Protein AF-A0A840PZK6-F1 (afdb_monomer)

Structure (mmCIF, N/CA/C/O backbone):
data_AF-A0A840PZK6-F1
#
_entry.id   AF-A0A840PZK6-F1
#
loop_
_atom_site.group_PDB
_atom_site.id
_atom_site.type_symbol
_atom_site.label_atom_id
_atom_site.label_alt_id
_atom_site.label_comp_id
_atom_site.label_asym_id
_atom_site.label_entity_id
_atom_site.label_seq_id
_atom_site.pdbx_PDB_ins_code
_atom_site.Cartn_x
_atom_site.Cartn_y
_atom_site.Cartn_z
_atom_site.occupancy
_atom_site.B_iso_or_e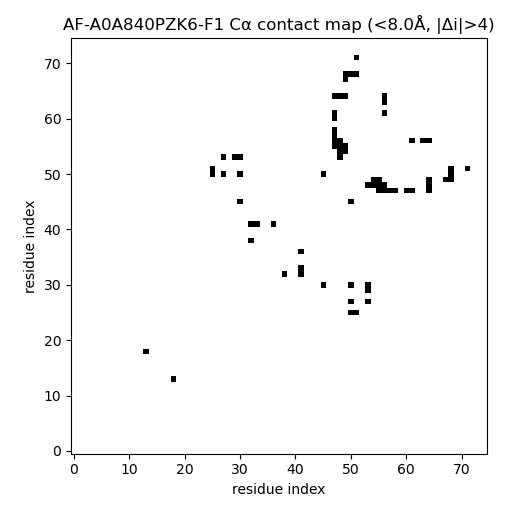quiv
_atom_site.auth_seq_id
_atom_site.auth_comp_id
_atom_site.auth_asym_id
_atom_site.auth_atom_id
_atom_site.pdbx_PDB_model_num
ATOM 1 N N . MET A 1 1 ? -56.313 -14.217 -15.272 1.00 42.84 1 MET A N 1
ATOM 2 C CA . MET A 1 1 ? -55.294 -13.201 -14.927 1.00 42.84 1 MET A CA 1
ATOM 3 C C . MET A 1 1 ? -54.555 -13.675 -13.681 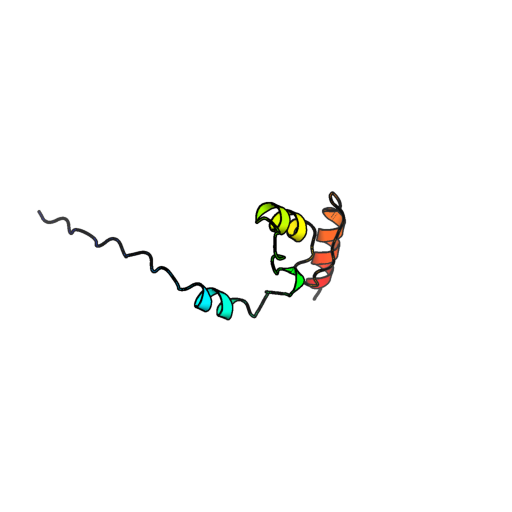1.00 42.84 1 MET A C 1
ATOM 5 O O . MET A 1 1 ? -55.195 -13.795 -12.650 1.00 42.84 1 MET A O 1
ATOM 9 N N . GLY A 1 2 ? -53.267 -14.018 -13.757 1.00 44.59 2 GLY A N 1
ATOM 10 C CA . GLY A 1 2 ? -52.522 -14.531 -12.599 1.00 44.59 2 GLY A CA 1
ATOM 11 C C . GLY A 1 2 ? -51.060 -14.113 -12.667 1.00 44.59 2 GLY A C 1
ATOM 12 O O . GLY A 1 2 ? -50.265 -14.758 -13.340 1.00 44.59 2 GLY A O 1
ATOM 13 N N . LYS A 1 3 ? -50.713 -12.999 -12.019 1.00 47.81 3 LYS A N 1
ATOM 14 C CA . LYS A 1 3 ? -49.323 -12.560 -11.854 1.00 47.81 3 LYS A CA 1
ATOM 15 C C . LYS A 1 3 ? -48.804 -13.159 -10.551 1.00 47.81 3 LYS A C 1
ATOM 17 O O . LYS A 1 3 ? -49.278 -12.803 -9.477 1.00 47.81 3 LYS A O 1
ATOM 22 N N . ALA A 1 4 ? -47.881 -14.105 -10.685 1.00 47.19 4 ALA A N 1
ATOM 23 C CA . ALA A 1 4 ? -47.216 -14.788 -9.587 1.00 47.19 4 ALA A CA 1
ATOM 24 C C . ALA A 1 4 ? -46.482 -13.797 -8.663 1.00 47.19 4 ALA A C 1
ATOM 26 O O . ALA A 1 4 ? -45.748 -12.926 -9.131 1.00 47.19 4 ALA A O 1
ATOM 27 N N . LEU A 1 5 ? -46.667 -13.962 -7.350 1.00 49.72 5 LEU A N 1
ATOM 28 C CA . LEU A 1 5 ? -45.788 -13.399 -6.326 1.00 49.72 5 LEU A CA 1
ATOM 29 C C . LEU A 1 5 ? -44.442 -14.133 -6.402 1.00 49.72 5 LEU A C 1
ATOM 31 O O . LEU A 1 5 ? -44.363 -15.329 -6.127 1.00 49.72 5 LEU A O 1
ATOM 35 N N . PHE A 1 6 ? -43.381 -13.422 -6.770 1.00 45.50 6 PHE A N 1
ATOM 36 C CA . PHE A 1 6 ? -42.017 -13.937 -6.693 1.00 45.50 6 PHE A CA 1
ATOM 37 C C . PHE A 1 6 ? -41.535 -13.867 -5.234 1.00 45.50 6 PHE A C 1
ATOM 39 O O . PHE A 1 6 ? -41.595 -12.786 -4.643 1.00 45.50 6 PHE A O 1
ATOM 46 N N . PRO A 1 7 ? -41.032 -14.957 -4.626 1.00 44.94 7 PRO A N 1
ATOM 47 C CA . PRO A 1 7 ? -40.430 -14.865 -3.305 1.00 44.94 7 PRO A CA 1
ATOM 48 C C . PRO A 1 7 ? -39.091 -14.124 -3.400 1.00 44.94 7 PRO A C 1
ATOM 50 O O . PRO A 1 7 ? -38.164 -14.548 -4.097 1.00 44.94 7 PRO A O 1
ATOM 53 N N . ILE A 1 8 ? -38.994 -13.007 -2.679 1.00 55.44 8 ILE A N 1
ATOM 54 C CA . ILE A 1 8 ? -37.752 -12.263 -2.470 1.00 55.44 8 ILE A CA 1
ATOM 55 C C . ILE A 1 8 ? -36.820 -13.194 -1.691 1.00 55.44 8 ILE A C 1
ATOM 57 O O . ILE A 1 8 ? -37.077 -13.525 -0.534 1.00 55.44 8 ILE A O 1
ATOM 61 N N . LYS A 1 9 ? -35.766 -13.687 -2.348 1.00 46.19 9 LYS A N 1
ATOM 62 C CA . LYS A 1 9 ? -34.774 -14.567 -1.724 1.00 46.19 9 LYS A CA 1
ATOM 63 C C . LYS A 1 9 ? -34.175 -13.853 -0.511 1.00 46.19 9 LYS A C 1
ATOM 65 O O . LYS A 1 9 ? -33.545 -12.810 -0.663 1.00 46.19 9 LYS A O 1
ATOM 70 N N . ALA A 1 10 ? -34.363 -14.436 0.671 1.00 48.06 10 ALA A N 1
ATOM 71 C CA . ALA A 1 10 ? -33.715 -14.006 1.899 1.00 48.06 10 ALA A CA 1
ATOM 72 C C . ALA A 1 10 ? -32.198 -13.910 1.674 1.00 48.06 10 ALA A C 1
ATOM 74 O O . ALA A 1 10 ? -31.552 -14.888 1.278 1.00 48.06 10 ALA A O 1
ATO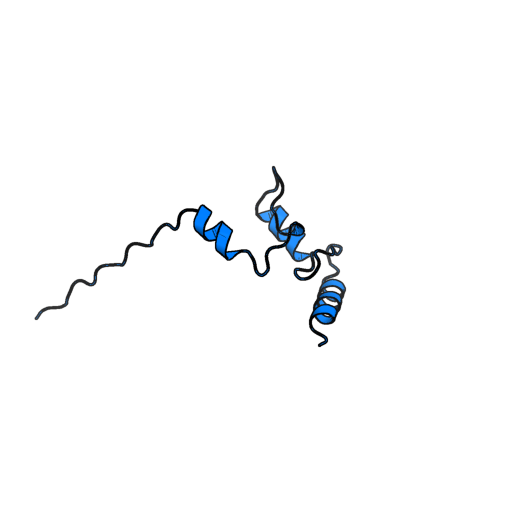M 75 N N . ALA A 1 11 ? -31.641 -12.719 1.898 1.00 49.09 11 ALA A N 1
ATOM 76 C CA . ALA A 1 11 ? -30.207 -12.499 1.922 1.00 49.09 11 ALA A CA 1
ATOM 77 C C . ALA A 1 11 ? -29.619 -13.388 3.022 1.00 49.09 11 ALA A C 1
ATOM 79 O O . ALA A 1 11 ? -29.844 -13.163 4.209 1.00 49.09 11 ALA A O 1
ATOM 80 N N . LYS A 1 12 ? -28.916 -14.452 2.624 1.00 43.31 12 LYS A N 1
ATOM 81 C CA . LYS A 1 12 ? -28.215 -15.329 3.558 1.00 43.31 12 LYS A CA 1
ATOM 82 C C . LYS A 1 12 ? -27.147 -14.502 4.273 1.00 43.31 12 LYS A C 1
ATOM 84 O O . LYS A 1 12 ? -26.116 -14.186 3.678 1.00 43.31 12 LYS A O 1
ATOM 89 N N . THR A 1 13 ? -27.393 -14.173 5.538 1.00 50.28 13 THR A N 1
ATOM 90 C CA . THR A 1 13 ? -26.373 -13.736 6.492 1.00 50.28 13 THR A CA 1
ATOM 91 C C . THR A 1 13 ? -25.330 -14.842 6.570 1.00 50.28 13 THR A C 1
ATOM 93 O O . THR A 1 13 ? -25.548 -15.880 7.190 1.00 50.28 13 THR A O 1
ATOM 96 N N . GLN A 1 14 ? -24.226 -14.672 5.847 1.00 45.44 14 GLN A N 1
ATOM 97 C CA . GLN A 1 14 ? -23.097 -15.586 5.938 1.00 45.44 14 GLN A CA 1
ATOM 98 C C . GLN A 1 14 ? -22.438 -15.363 7.308 1.00 45.44 14 GLN A C 1
ATOM 100 O O . GLN A 1 14 ? -22.115 -14.215 7.625 1.00 45.44 14 GLN A O 1
ATOM 105 N N . PRO A 1 15 ? -22.259 -16.408 8.136 1.00 46.75 15 PRO A N 1
ATOM 106 C CA . PRO A 1 15 ? -21.543 -16.277 9.398 1.00 46.75 15 PRO A CA 1
ATOM 107 C C . PRO A 1 15 ? -20.115 -15.806 9.101 1.00 46.75 15 PRO A C 1
ATOM 109 O O . PRO A 1 15 ? -19.475 -16.305 8.174 1.00 46.75 15 PRO A O 1
ATOM 112 N N . ALA A 1 16 ? -19.636 -14.820 9.864 1.00 53.59 16 ALA A N 1
ATOM 113 C CA . ALA A 1 16 ? -18.355 -14.134 9.657 1.00 53.59 16 ALA A CA 1
ATOM 114 C C . ALA A 1 16 ? -17.152 -15.088 9.481 1.00 53.59 16 ALA A C 1
ATOM 116 O O . ALA A 1 16 ? -16.191 -14.747 8.799 1.00 53.59 16 ALA A O 1
ATOM 117 N N . GLU A 1 17 ? -17.251 -16.304 10.015 1.00 45.12 17 GLU A N 1
ATOM 118 C CA . GLU A 1 17 ? -16.260 -17.379 9.937 1.00 45.12 17 GLU A CA 1
ATOM 119 C C . GLU A 1 17 ? -16.057 -17.952 8.513 1.00 45.12 17 GLU A C 1
ATOM 121 O O . GLU A 1 17 ? -14.939 -18.255 8.110 1.00 45.12 17 GLU A O 1
ATOM 126 N N . GLN A 1 18 ? -17.099 -18.023 7.676 1.00 42.50 18 GLN A N 1
ATOM 127 C CA . GLN A 1 18 ? -16.972 -18.492 6.280 1.00 42.50 18 GLN A CA 1
ATOM 128 C C . GLN A 1 18 ? -16.305 -17.447 5.368 1.00 42.50 18 GLN A C 1
ATOM 130 O O . GLN A 1 18 ? -15.649 -17.788 4.379 1.00 42.50 18 GLN A O 1
ATOM 135 N N . LEU A 1 19 ? -16.414 -16.161 5.722 1.00 50.81 19 LEU A N 1
ATOM 136 C CA . LEU A 1 19 ? -15.666 -15.091 5.062 1.00 50.81 19 LEU A CA 1
ATOM 137 C C . LEU A 1 19 ? -14.170 -15.133 5.427 1.00 50.81 19 LEU A C 1
ATOM 139 O O . LEU A 1 19 ? -13.358 -14.617 4.664 1.00 50.81 19 LEU A O 1
ATOM 143 N N . GLU A 1 20 ? -13.793 -15.739 6.560 1.00 50.94 20 GLU A N 1
ATOM 144 C CA . GLU A 1 20 ? -12.393 -15.904 6.982 1.00 50.94 20 GLU A CA 1
ATOM 145 C C . GLU A 1 20 ? -11.654 -16.933 6.111 1.00 50.94 20 GLU A C 1
ATOM 147 O O . GLU A 1 20 ? -10.530 -16.681 5.683 1.00 50.94 20 GLU A O 1
ATOM 152 N N . VAL A 1 21 ? -12.293 -18.054 5.755 1.00 43.97 21 VAL A N 1
ATOM 153 C CA . VAL A 1 21 ? -11.627 -19.166 5.043 1.00 43.97 21 VAL A CA 1
ATOM 154 C C . VAL A 1 21 ? -11.392 -18.876 3.550 1.0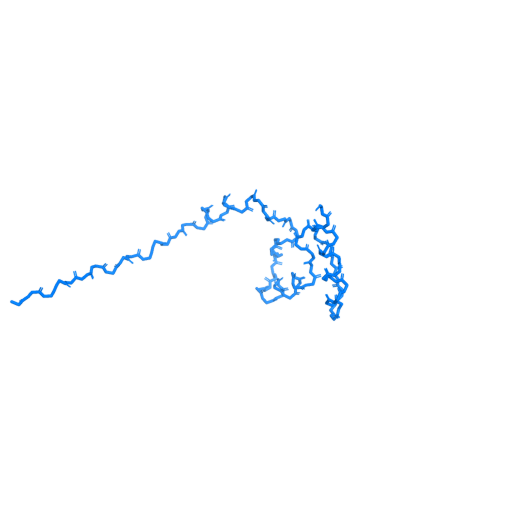0 43.97 21 VAL A C 1
ATOM 156 O O . VAL A 1 21 ? -10.384 -19.301 2.984 1.00 43.97 21 VAL A O 1
ATOM 159 N N . ARG A 1 22 ? -12.242 -18.071 2.889 1.00 51.78 22 ARG A N 1
ATOM 160 C CA . ARG A 1 22 ? -12.026 -17.654 1.479 1.00 51.78 22 ARG A CA 1
ATOM 161 C C . ARG A 1 22 ? -10.896 -16.629 1.282 1.00 51.78 22 ARG A C 1
ATOM 163 O O . ARG A 1 22 ? -10.592 -16.295 0.137 1.00 51.78 22 ARG A O 1
ATOM 170 N N . LYS A 1 23 ? -10.253 -16.137 2.348 1.00 53.19 23 LYS A N 1
ATOM 171 C CA . LYS A 1 23 ? -9.200 -15.100 2.284 1.00 53.19 23 LYS A CA 1
ATOM 172 C C . LYS A 1 23 ? -7.832 -15.588 1.776 1.00 53.19 23 LYS A C 1
ATOM 174 O O . LYS A 1 23 ? -6.959 -14.771 1.489 1.00 53.19 23 LYS A O 1
ATOM 179 N N . LEU A 1 24 ? -7.607 -16.886 1.603 1.00 58.75 24 LEU A N 1
ATOM 180 C CA . LEU A 1 24 ? -6.246 -17.441 1.545 1.00 58.75 24 LEU A CA 1
ATOM 181 C C . LEU A 1 24 ? -5.594 -17.538 0.149 1.00 58.75 24 LEU A C 1
ATOM 183 O O . LEU A 1 24 ? -4.798 -18.440 -0.095 1.00 58.75 24 LEU A O 1
ATOM 187 N N . ARG A 1 25 ? -5.869 -16.605 -0.773 1.00 60.16 25 ARG A N 1
ATOM 188 C CA . ARG A 1 25 ? -4.993 -16.402 -1.955 1.00 60.16 25 ARG A CA 1
ATOM 189 C C . ARG A 1 25 ? -4.501 -14.972 -2.192 1.00 60.16 25 ARG A C 1
ATOM 191 O O . ARG A 1 25 ? -3.737 -14.751 -3.122 1.00 60.16 25 ARG A O 1
ATOM 198 N N . GLY A 1 26 ? -4.860 -14.023 -1.329 1.00 69.31 26 GLY A N 1
ATOM 199 C CA . GLY A 1 26 ? -4.384 -12.635 -1.430 1.00 69.31 26 GLY A CA 1
ATOM 200 C C . GLY A 1 26 ? -4.299 -11.889 -0.102 1.00 69.31 26 GLY A C 1
ATOM 201 O O . GLY A 1 26 ? -3.733 -10.802 -0.050 1.00 69.31 26 GLY A O 1
ATOM 202 N N . TRP A 1 27 ? -4.827 -12.463 0.984 1.00 76.75 27 TRP A N 1
ATOM 203 C CA . TRP A 1 27 ? -4.749 -11.848 2.301 1.00 76.75 27 TRP A CA 1
ATOM 204 C C . TRP A 1 27 ? -3.347 -12.000 2.893 1.00 76.75 27 TRP A C 1
ATOM 206 O O . TRP A 1 27 ? -2.809 -13.105 2.978 1.00 76.75 27 TRP A O 1
ATOM 216 N N . LYS A 1 28 ? -2.759 -10.877 3.308 1.00 83.06 28 LYS A N 1
ATOM 217 C CA . LYS A 1 28 ? -1.432 -10.810 3.932 1.00 83.06 28 LYS A CA 1
ATOM 218 C C . LYS A 1 28 ? -1.522 -10.164 5.314 1.00 83.06 28 LYS A C 1
ATOM 220 O O . LYS A 1 28 ? -2.400 -9.327 5.522 1.00 83.06 28 LYS A O 1
ATOM 225 N N . PRO A 1 29 ? -0.577 -10.447 6.230 1.00 86.31 29 PRO A N 1
ATOM 226 C CA . PRO A 1 29 ? -0.601 -9.904 7.590 1.00 86.31 29 PRO A CA 1
ATOM 227 C C . PRO A 1 29 ? -0.708 -8.375 7.661 1.00 86.31 29 PRO A C 1
ATOM 229 O O . PRO A 1 29 ? -1.390 -7.846 8.532 1.00 86.31 29 PRO A O 1
ATOM 232 N N . HIS A 1 30 ? -0.106 -7.645 6.714 1.00 85.56 30 HIS A N 1
ATOM 233 C CA . HIS A 1 30 ? -0.196 -6.180 6.684 1.00 85.56 30 HIS A CA 1
ATOM 234 C C . HIS A 1 30 ? -1.630 -5.664 6.442 1.00 85.56 30 HIS A C 1
ATOM 236 O O . HIS A 1 30 ? -1.941 -4.538 6.829 1.00 85.56 30 HIS A O 1
ATOM 242 N N . MET A 1 31 ? -2.506 -6.475 5.837 1.00 87.69 31 MET A N 1
ATOM 243 C CA . MET A 1 31 ? -3.917 -6.154 5.594 1.00 87.69 31 MET A CA 1
ATOM 244 C C . MET A 1 31 ? -4.785 -6.329 6.841 1.00 87.69 31 MET A C 1
ATOM 246 O O . MET A 1 31 ? -5.933 -5.886 6.847 1.00 87.69 31 MET A O 1
ATOM 250 N N . ALA A 1 32 ? -4.267 -6.947 7.905 1.00 89.62 32 ALA A N 1
ATOM 251 C CA . ALA A 1 32 ? -4.983 -7.047 9.166 1.00 89.62 32 ALA A CA 1
ATOM 252 C C . ALA A 1 32 ? -5.231 -5.647 9.752 1.00 89.62 32 ALA A C 1
ATOM 254 O O . ALA A 1 32 ? -4.345 -4.782 9.759 1.00 89.62 32 ALA A O 1
ATOM 255 N N . ARG A 1 33 ? -6.456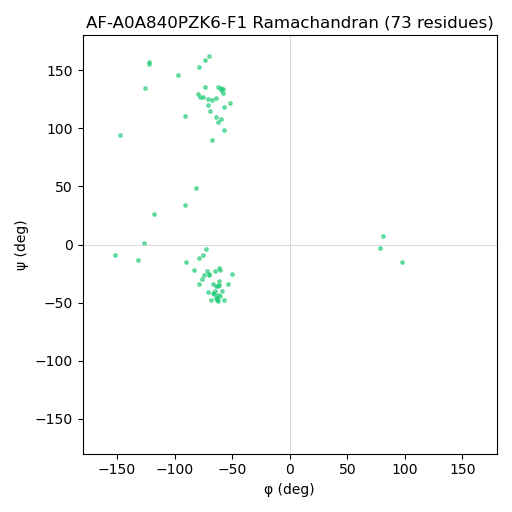 -5.421 10.237 1.00 88.75 33 ARG A N 1
ATOM 256 C CA . ARG A 1 33 ? -6.799 -4.223 11.007 1.00 88.75 33 ARG A CA 1
ATOM 257 C C . ARG A 1 33 ? -6.195 -4.345 12.400 1.00 88.75 33 ARG A C 1
ATOM 259 O O . ARG A 1 33 ? -6.278 -5.408 13.014 1.00 88.75 33 ARG A O 1
ATOM 266 N N . ARG A 1 34 ? -5.589 -3.271 12.897 1.00 89.69 34 ARG A N 1
ATOM 267 C CA . ARG A 1 34 ? -4.976 -3.259 14.230 1.00 89.69 34 ARG A CA 1
ATOM 268 C C . ARG A 1 34 ? -6.045 -3.091 15.324 1.00 89.69 34 ARG A C 1
ATOM 270 O O . ARG A 1 34 ? -7.093 -2.495 15.059 1.00 89.69 34 ARG A O 1
ATOM 277 N N . PRO A 1 35 ? -5.811 -3.585 16.553 1.00 90.38 35 PRO A N 1
ATOM 278 C CA . PRO A 1 35 ? -6.690 -3.296 17.684 1.00 90.38 35 PRO A CA 1
ATOM 279 C C . PRO A 1 35 ? -6.783 -1.782 17.915 1.00 90.38 35 PRO A C 1
ATOM 281 O O . PRO A 1 35 ? -5.760 -1.103 17.941 1.00 90.38 35 PRO A O 1
ATOM 284 N N . GLY A 1 36 ? -8.001 -1.249 18.038 1.00 90.25 36 GLY A N 1
ATOM 285 C CA . GLY A 1 36 ? -8.241 0.190 18.216 1.00 90.25 36 GLY A CA 1
ATOM 286 C C . GLY A 1 36 ? -8.140 1.049 16.945 1.00 90.25 36 GLY A C 1
ATOM 287 O O . GLY A 1 36 ? -8.426 2.238 17.011 1.00 90.25 36 GLY A O 1
ATOM 288 N N . GLU A 1 37 ? -7.786 0.479 15.787 1.00 91.50 37 GLU A N 1
ATOM 289 C CA . GLU A 1 37 ? -7.762 1.191 14.499 1.00 91.50 37 GLU A CA 1
ATOM 290 C C . GLU A 1 37 ? -9.183 1.302 13.926 1.00 91.50 37 GLU A C 1
ATOM 292 O O . GLU A 1 37 ? -9.904 0.299 13.821 1.00 91.50 37 GLU A O 1
ATOM 297 N N . THR A 1 38 ? -9.598 2.509 13.527 1.00 94.44 38 THR A N 1
ATOM 298 C CA . THR A 1 38 ? -10.887 2.678 12.848 1.00 94.44 38 THR A CA 1
ATOM 299 C C . THR A 1 38 ? -10.835 2.082 11.438 1.00 94.44 38 THR A C 1
ATOM 301 O O . THR A 1 38 ? -9.773 1.853 10.856 1.00 94.44 38 THR A O 1
ATOM 304 N N . VAL A 1 39 ? -12.001 1.834 10.832 1.00 88.19 39 VAL A N 1
ATOM 305 C CA . VAL A 1 39 ? -12.059 1.378 9.430 1.00 88.19 39 VAL A CA 1
ATOM 306 C C . VAL A 1 39 ? -11.462 2.423 8.477 1.00 88.19 39 VAL A C 1
ATOM 308 O O . VAL A 1 39 ? -10.888 2.048 7.455 1.00 88.19 39 VAL A O 1
ATOM 311 N N . ALA A 1 40 ? -11.579 3.714 8.805 1.00 91.56 40 ALA A N 1
ATOM 312 C CA . ALA A 1 40 ? -11.014 4.796 8.008 1.00 91.56 40 ALA A CA 1
ATOM 313 C C . ALA A 1 40 ? -9.481 4.784 8.058 1.00 91.56 40 ALA A C 1
ATOM 315 O O . ALA A 1 40 ? -8.848 4.784 7.005 1.00 91.56 40 ALA A O 1
ATOM 316 N N . ASP A 1 41 ? -8.898 4.666 9.253 1.00 89.44 41 ASP A N 1
ATOM 317 C CA . ASP A 1 41 ? -7.441 4.602 9.441 1.00 89.44 41 ASP A CA 1
ATOM 318 C C . ASP A 1 41 ? -6.838 3.380 8.749 1.00 89.44 41 ASP A C 1
ATOM 320 O O . ASP A 1 41 ? -5.842 3.477 8.031 1.00 89.44 41 ASP A O 1
ATOM 324 N N . TRP A 1 42 ? -7.503 2.232 8.890 1.00 91.94 42 TRP A N 1
ATOM 325 C CA . TRP A 1 42 ? -7.117 0.998 8.219 1.00 91.94 42 TRP A CA 1
ATOM 326 C C . TRP A 1 42 ? -7.070 1.167 6.698 1.00 91.94 42 TRP A C 1
ATOM 328 O O . TRP A 1 42 ? -6.077 0.810 6.061 1.00 91.94 42 TRP A O 1
ATOM 338 N N . ARG A 1 43 ? -8.115 1.760 6.107 1.00 90.81 43 ARG A N 1
ATOM 339 C CA . ARG A 1 43 ? -8.167 2.037 4.665 1.00 90.81 43 ARG A CA 1
ATOM 340 C C . ARG A 1 43 ? -7.118 3.053 4.238 1.00 90.81 43 ARG A C 1
ATOM 342 O O . ARG A 1 43 ? -6.473 2.832 3.220 1.00 90.81 43 ARG A O 1
ATOM 349 N N . ALA A 1 44 ? -6.922 4.124 5.004 1.00 90.56 44 ALA A N 1
ATOM 350 C CA . ALA A 1 44 ? -5.914 5.137 4.713 1.00 90.56 44 ALA A CA 1
ATOM 351 C C . ALA A 1 44 ? -4.506 4.527 4.701 1.00 90.56 44 ALA A C 1
ATOM 353 O O . ALA A 1 44 ? -3.741 4.750 3.768 1.00 90.56 44 ALA A O 1
ATOM 354 N N . ARG A 1 45 ? -4.189 3.671 5.677 1.00 90.00 45 ARG A N 1
ATOM 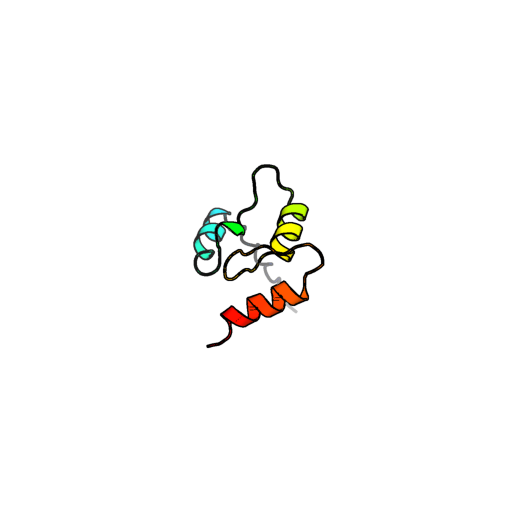355 C CA . ARG A 1 45 ? -2.914 2.949 5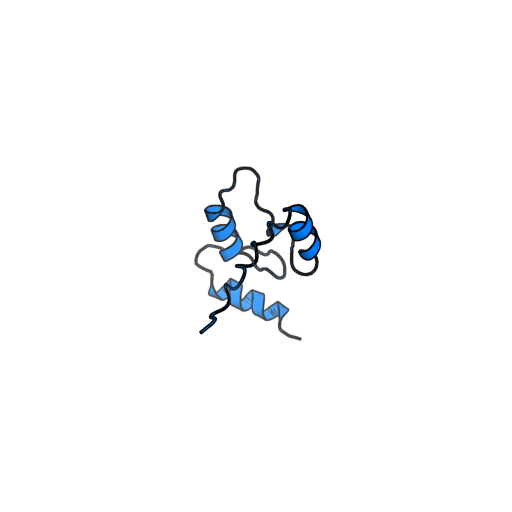.735 1.00 90.00 45 ARG A CA 1
ATOM 356 C C . ARG A 1 45 ? -2.727 1.993 4.557 1.00 90.00 45 ARG A C 1
ATOM 358 O O . ARG A 1 45 ? -1.648 1.961 3.965 1.00 90.00 45 ARG A O 1
ATOM 365 N N . LEU A 1 46 ? -3.747 1.200 4.224 1.00 91.38 46 LEU A N 1
ATOM 366 C CA . LEU A 1 46 ? -3.669 0.267 3.096 1.00 91.38 46 LEU A CA 1
ATOM 367 C C . LEU A 1 46 ? -3.649 0.973 1.743 1.00 91.38 46 LEU A C 1
ATOM 369 O O . LEU A 1 46 ? -3.059 0.448 0.807 1.00 91.38 46 LEU A O 1
ATOM 373 N N . ALA A 1 47 ? -4.211 2.178 1.640 1.00 92.75 47 ALA A N 1
ATOM 374 C CA . ALA A 1 47 ? -4.130 2.980 0.426 1.00 92.75 47 ALA A CA 1
ATOM 375 C C . ALA A 1 47 ? -2.686 3.340 0.048 1.00 92.75 47 ALA A C 1
ATOM 377 O O . ALA A 1 47 ? -2.450 3.668 -1.111 1.00 92.75 47 ALA A O 1
ATOM 378 N N . TRP A 1 48 ? -1.741 3.276 0.989 1.00 94.31 48 TRP A N 1
ATOM 379 C CA . TRP A 1 48 ? -0.316 3.544 0.773 1.00 94.31 48 TRP A CA 1
ATOM 380 C C . TRP A 1 48 ? 0.551 2.310 1.053 1.00 94.31 48 TRP A C 1
ATOM 382 O O . TRP A 1 48 ? 1.709 2.426 1.445 1.00 94.31 48 TRP A O 1
ATOM 392 N N . SER A 1 49 ? -0.019 1.110 0.917 1.00 93.44 49 SER A N 1
ATOM 393 C CA . SER A 1 49 ? 0.691 -0.154 1.115 1.00 93.44 49 SER A CA 1
ATOM 394 C C . SER A 1 49 ? 0.539 -1.040 -0.116 1.00 93.44 49 SER A C 1
ATOM 396 O O . SER A 1 49 ? -0.566 -1.220 -0.612 1.00 93.44 49 SER A O 1
ATOM 398 N N . CYS A 1 50 ? 1.638 -1.636 -0.567 1.00 92.12 50 CYS A N 1
ATOM 399 C CA . CYS A 1 50 ? 1.628 -2.589 -1.668 1.00 92.12 50 CYS A CA 1
ATOM 400 C C . CYS A 1 50 ? 0.898 -3.872 -1.268 1.00 92.12 50 CYS A C 1
ATOM 402 O O . CYS A 1 50 ? 1.299 -4.550 -0.317 1.00 92.12 50 CYS A O 1
ATOM 404 N N . TYR A 1 51 ? -0.123 -4.263 -2.029 1.00 88.00 51 TYR A N 1
ATOM 405 C CA . TYR A 1 51 ? -0.892 -5.476 -1.730 1.00 88.00 51 TYR A CA 1
ATOM 406 C C . TYR A 1 51 ? -0.083 -6.757 -1.978 1.00 88.00 51 TYR A C 1
ATOM 408 O O . TYR A 1 51 ? -0.329 -7.782 -1.337 1.00 88.00 51 TYR A O 1
ATOM 416 N N . ALA A 1 52 ? 0.923 -6.710 -2.856 1.00 87.94 52 ALA A N 1
ATOM 417 C CA . ALA A 1 52 ? 1.747 -7.863 -3.205 1.00 87.94 52 ALA A CA 1
ATOM 418 C C . ALA A 1 52 ? 2.824 -8.188 -2.158 1.00 87.94 52 ALA A C 1
ATOM 420 O O . ALA A 1 52 ? 3.103 -9.361 -1.920 1.00 87.94 52 ALA A O 1
ATOM 421 N N . CYS A 1 53 ? 3.407 -7.203 -1.471 1.00 89.62 53 CYS A N 1
ATOM 422 C CA . CYS A 1 53 ? 4.503 -7.450 -0.517 1.00 89.62 53 CYS A CA 1
ATOM 423 C C . CYS A 1 53 ? 4.327 -6.768 0.850 1.00 89.62 53 CYS A C 1
ATOM 425 O O . CYS A 1 53 ? 5.007 -7.135 1.803 1.00 89.62 53 CYS A O 1
ATOM 427 N N . GLY A 1 54 ? 3.390 -5.827 0.985 1.00 90.56 54 GLY A N 1
ATOM 428 C CA . GLY A 1 54 ? 3.150 -5.072 2.216 1.00 90.56 54 GLY A CA 1
ATOM 429 C C . GLY A 1 54 ? 4.098 -3.898 2.454 1.00 90.56 54 GLY A C 1
ATOM 430 O O . GLY A 1 54 ? 4.043 -3.305 3.533 1.00 90.56 54 GLY A O 1
ATOM 431 N N . LYS A 1 55 ? 4.956 -3.547 1.485 1.00 93.19 55 LYS A N 1
ATOM 432 C CA . LYS A 1 55 ? 5.800 -2.345 1.560 1.00 93.19 55 LYS A CA 1
ATOM 433 C C . LYS A 1 55 ? 4.916 -1.105 1.690 1.00 93.19 55 LYS A C 1
ATOM 435 O O . LYS A 1 55 ? 3.934 -0.968 0.965 1.00 93.19 55 LYS A O 1
ATOM 440 N N . ARG A 1 56 ? 5.264 -0.225 2.628 1.00 93.56 56 ARG A N 1
ATOM 441 C CA . ARG A 1 56 ? 4.552 1.030 2.894 1.00 93.56 56 ARG A CA 1
ATOM 442 C C . ARG A 1 56 ? 5.243 2.184 2.182 1.00 93.56 56 ARG A C 1
ATOM 444 O O . ARG A 1 56 ? 6.467 2.202 2.100 1.00 93.56 56 ARG A O 1
ATOM 451 N N . PHE A 1 57 ? 4.436 3.129 1.735 1.00 93.81 57 PHE A N 1
ATOM 452 C CA . PHE A 1 57 ? 4.837 4.360 1.072 1.00 93.81 57 PHE A CA 1
ATOM 453 C C . PHE A 1 57 ? 4.302 5.546 1.869 1.00 93.81 57 PHE A C 1
ATOM 455 O O . PHE A 1 57 ? 3.352 5.405 2.650 1.00 93.81 57 PHE A O 1
ATOM 462 N N . GLU A 1 58 ? 4.930 6.704 1.713 1.00 93.31 58 GLU A N 1
ATOM 463 C CA . GLU A 1 58 ? 4.460 7.924 2.350 1.00 93.31 58 GLU A CA 1
ATOM 464 C C . GLU A 1 58 ? 3.202 8.457 1.660 1.00 93.31 58 GLU A C 1
ATOM 466 O O . GLU A 1 58 ? 2.883 8.148 0.506 1.00 93.31 58 GLU A O 1
ATOM 471 N N . HIS A 1 59 ? 2.452 9.274 2.394 1.00 89.75 59 HIS A N 1
ATOM 472 C CA . HIS A 1 59 ? 1.263 9.911 1.850 1.00 89.75 59 HIS A CA 1
ATOM 473 C C . HIS A 1 59 ? 1.670 10.855 0.714 1.00 89.75 59 HIS A C 1
ATOM 475 O O . HIS A 1 59 ? 2.512 11.726 0.898 1.00 89.75 59 HIS A O 1
ATOM 481 N N . GLY A 1 60 ? 1.056 10.686 -0.456 1.00 89.81 60 GLY A N 1
ATOM 482 C CA . GLY A 1 60 ? 1.389 11.460 -1.656 1.00 89.81 60 GLY A CA 1
ATOM 483 C C . GLY A 1 60 ? 2.345 10.749 -2.617 1.00 89.81 60 GLY A C 1
ATOM 484 O O . GLY A 1 60 ? 2.357 11.093 -3.795 1.00 89.81 60 GLY A O 1
ATOM 485 N N . GLN A 1 61 ? 3.032 9.682 -2.194 1.00 94.31 61 GLN A N 1
ATOM 486 C 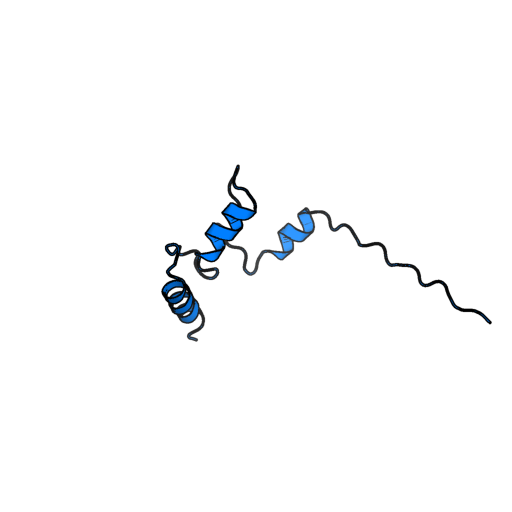CA . GLN A 1 61 ? 3.909 8.872 -3.055 1.00 94.31 61 GLN A CA 1
ATOM 487 C C . GLN A 1 61 ? 3.120 7.850 -3.891 1.00 94.31 61 GLN A C 1
ATOM 489 O O . GLN A 1 61 ? 3.426 6.657 -3.930 1.00 94.31 61 GLN A O 1
ATOM 494 N N . ARG A 1 62 ? 2.042 8.301 -4.550 1.00 93.69 62 ARG A N 1
ATOM 495 C CA . ARG A 1 62 ? 1.151 7.405 -5.310 1.00 93.69 62 ARG A CA 1
ATOM 496 C C . ARG A 1 62 ? 1.886 6.789 -6.493 1.00 93.69 62 ARG A C 1
ATOM 498 O O . ARG A 1 62 ? 1.702 5.607 -6.750 1.00 93.69 62 ARG A O 1
ATOM 505 N N . GLN A 1 63 ? 2.712 7.586 -7.169 1.00 95.06 63 GLN A N 1
ATOM 506 C CA . GLN A 1 63 ? 3.489 7.132 -8.317 1.00 95.06 63 GLN A CA 1
ATOM 507 C C . GLN A 1 63 ? 4.474 6.028 -7.916 1.00 95.06 63 GLN A C 1
ATOM 509 O O . GLN A 1 63 ? 4.453 4.964 -8.514 1.00 95.06 63 GLN A O 1
ATOM 514 N N . GLU A 1 64 ? 5.239 6.220 -6.839 1.00 95.88 64 GLU A N 1
ATOM 515 C CA . GLU A 1 64 ? 6.218 5.227 -6.372 1.00 95.88 64 GLU A CA 1
ATOM 516 C C . GLU A 1 64 ? 5.567 3.913 -5.922 1.00 95.88 64 GLU A C 1
ATOM 518 O O . GLU A 1 64 ? 6.130 2.839 -6.134 1.00 95.88 64 GLU A O 1
ATOM 523 N N . LEU A 1 65 ? 4.376 3.982 -5.313 1.00 95.00 65 LEU A N 1
ATOM 524 C CA . LEU A 1 65 ? 3.597 2.786 -4.998 1.00 95.00 65 LEU A CA 1
ATOM 525 C C . LE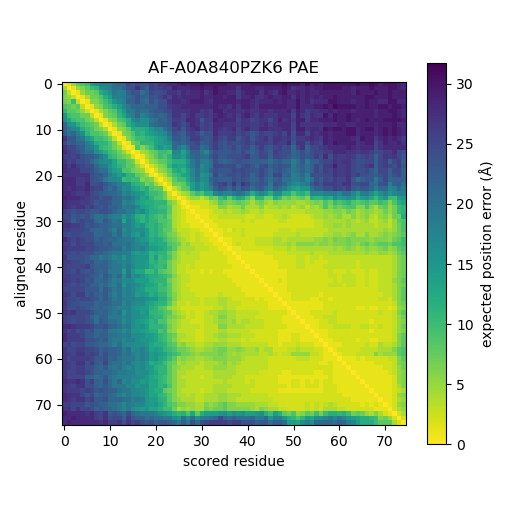U A 1 65 ? 3.171 2.056 -6.278 1.00 95.00 65 LEU A C 1
ATOM 527 O O . LEU A 1 65 ? 3.347 0.845 -6.352 1.00 95.00 65 LEU A O 1
ATOM 531 N N . ASN A 1 66 ? 2.656 2.776 -7.276 1.00 93.38 66 ASN A N 1
ATOM 532 C CA . ASN A 1 66 ? 2.238 2.178 -8.544 1.00 93.38 66 ASN A CA 1
ATOM 533 C C . ASN A 1 66 ? 3.425 1.542 -9.287 1.00 93.38 66 ASN A C 1
ATOM 535 O O . ASN A 1 66 ? 3.335 0.383 -9.683 1.00 93.38 66 ASN A O 1
ATOM 539 N N . ASP A 1 67 ? 4.546 2.261 -9.411 1.00 94.94 67 ASP A N 1
ATOM 540 C CA . ASP A 1 67 ? 5.771 1.760 -10.048 1.00 94.94 67 ASP A CA 1
ATOM 541 C C . ASP A 1 67 ? 6.278 0.508 -9.326 1.00 94.94 67 ASP A C 1
ATOM 543 O O . ASP A 1 67 ? 6.693 -0.470 -9.942 1.00 94.94 67 ASP A O 1
ATOM 547 N N . HIS A 1 68 ? 6.203 0.502 -7.994 1.00 94.62 68 HIS A N 1
ATOM 548 C CA . HIS A 1 68 ? 6.550 -0.671 -7.212 1.00 94.62 68 HIS A CA 1
ATOM 549 C C . HIS A 1 68 ? 5.585 -1.840 -7.438 1.00 94.62 68 HIS A C 1
ATOM 551 O O . HIS A 1 68 ? 6.034 -2.981 -7.512 1.00 94.62 68 HIS A O 1
ATOM 557 N N . GLU A 1 69 ? 4.277 -1.600 -7.507 1.00 92.50 69 GLU A N 1
ATOM 558 C CA . GLU A 1 69 ? 3.288 -2.647 -7.775 1.00 92.50 69 GLU A CA 1
ATOM 559 C C . GLU A 1 69 ? 3.490 -3.279 -9.162 1.00 92.50 69 GLU A C 1
ATOM 561 O O . GLU A 1 69 ? 3.385 -4.501 -9.283 1.00 92.50 69 GLU A O 1
ATOM 566 N N . ASP A 1 70 ? 3.901 -2.488 -10.157 1.00 92.38 70 ASP A N 1
ATOM 567 C CA . ASP A 1 70 ? 4.245 -2.957 -11.506 1.00 92.38 70 ASP A CA 1
ATOM 568 C C . ASP A 1 70 ? 5.420 -3.954 -11.510 1.00 92.38 70 ASP A C 1
ATOM 570 O O . ASP A 1 70 ? 5.383 -4.965 -12.214 1.00 92.38 70 ASP A O 1
ATOM 574 N N . THR A 1 71 ? 6.403 -3.782 -10.612 1.00 94.06 71 THR A N 1
ATOM 575 C CA . THR A 1 71 ? 7.522 -4.741 -10.477 1.00 94.06 71 THR A CA 1
ATOM 576 C C . THR A 1 71 ? 7.086 -6.158 -10.095 1.00 94.06 71 THR A C 1
ATOM 578 O O . THR A 1 71 ? 7.822 -7.110 -10.350 1.00 94.06 71 THR A O 1
ATOM 581 N N . HIS A 1 72 ? 5.897 -6.332 -9.504 1.00 87.81 72 HIS A N 1
ATOM 582 C CA . HIS A 1 72 ? 5.343 -7.662 -9.211 1.00 87.81 72 HIS A CA 1
ATOM 583 C C . HIS A 1 72 ? 4.635 -8.283 -10.421 1.00 87.81 72 HIS A C 1
ATOM 585 O O . HIS A 1 72 ? 4.451 -9.500 -10.454 1.00 87.81 72 HIS A O 1
ATOM 591 N N . GLY A 1 73 ? 4.209 -7.457 -11.381 1.00 73.12 73 GLY A N 1
ATOM 592 C CA . GLY A 1 73 ? 3.513 -7.857 -12.605 1.00 73.12 73 GLY A CA 1
ATOM 593 C C . GLY A 1 73 ? 4.441 -8.144 -13.785 1.00 73.12 73 GLY A C 1
ATOM 594 O O . GLY A 1 73 ? 4.005 -8.782 -14.741 1.00 73.12 73 GLY A O 1
ATOM 595 N N . ALA A 1 74 ? 5.708 -7.726 -13.711 1.00 59.22 74 ALA A N 1
ATOM 596 C CA . ALA A 1 74 ? 6.730 -8.035 -14.704 1.00 59.22 74 ALA A CA 1
ATOM 597 C C . ALA A 1 74 ? 7.068 -9.538 -14.683 1.00 59.22 74 ALA A C 1
ATOM 599 O O . ALA A 1 74 ? 7.935 -9.994 -13.933 1.00 59.22 74 ALA A O 1
ATOM 600 N N . ARG A 1 75 ? 6.352 -10.320 -15.493 1.00 43.62 75 ARG A N 1
ATOM 601 C CA . ARG A 1 75 ? 6.619 -11.737 -15.738 1.00 43.62 75 ARG A CA 1
ATOM 602 C C . ARG A 1 75 ? 6.473 -12.075 -17.211 1.00 43.62 75 ARG A C 1
ATOM 604 O O . ARG A 1 75 ? 5.494 -11.600 -17.823 1.00 43.62 75 ARG A O 1
#

Sequence (75 aa):
MGKALFPIKAAKTQPAEQLEVRKLRGWKPHMARRPGETVADWRARLAWSCYACGKRFEHGQRQELNDHEDTHGAR

pLDDT: mean 75.29, std 20.44, range [42.5, 95.88]

Secondary structure (DSSP, 8-state):
---------------HHHHHHTTTTT--GGGSPPTT--HHHHHHHHTTB-TTT--B--TT-HHHHHHHHHHHH--

Mean predicted aligned error: 13.05 Å

Radius of gyration: 19.79 Å; Cα contacts (8 Å, |Δi|>4): 37; chains: 1; bounding box: 63×31×34 Å

Organism: NCBI:txid664693

Foldseek 3Di:
DDDDDDDDPPDPPDPVVVVVVVCPPQDDPLLDDDVPHDPVNSVVQVQQAASVPRDGDDPPVNVVSVVVNVVVVPD

Solvent-accessible surface area (backbone atoms only — not comparable to full-atom values): 5101 Å² total; per-residue (Å²): 140,83,84,79,84,76,82,80,77,77,80,76,80,72,60,73,68,64,65,58,68,76,39,81,86,71,70,51,80,76,74,57,76,57,91,92,55,50,74,65,56,45,49,59,54,50,74,35,33,38,81,90,80,53,55,74,50,60,93,86,43,58,64,63,50,51,58,54,54,47,65,76,64,72,122